Protein AF-A0A967LL55-F1 (afdb_monomer_lite)

Sequence (82 aa):
VDAVHYAPHELLDVQALGADFVAASPYKFYGPHMGVLWGRRERIESLELPRVASAPDTAPERLETGTPAYEAIAGGTSAVDF

pLDDT: mean 95.82, std 2.15, range [86.81, 98.44]

Secondary structure (DSSP, 8-state):
-B-TTTTTTS---TTTT--SEEEE-GGGTTS-S--EEEE-HHHHHT------TTS--STTGGG--SS--HHHHHHHHHHHH-

Foldseek 3Di:
DECQVVVQPDPDDPVVVVDQKYKYACVSQQADGDIDMDGDQVSCLPDDDDDDPPFDSHPPRSVVHDDDPVVRVVRSVVSVVD

Radius of gyration: 13.78 Å; chains: 1; bounding box: 27×35×32 Å

Structure (mmCIF, N/CA/C/O backbone):
data_AF-A0A967LL55-F1
#
_entry.id   AF-A0A967LL55-F1
#
loop_
_atom_site.group_PDB
_atom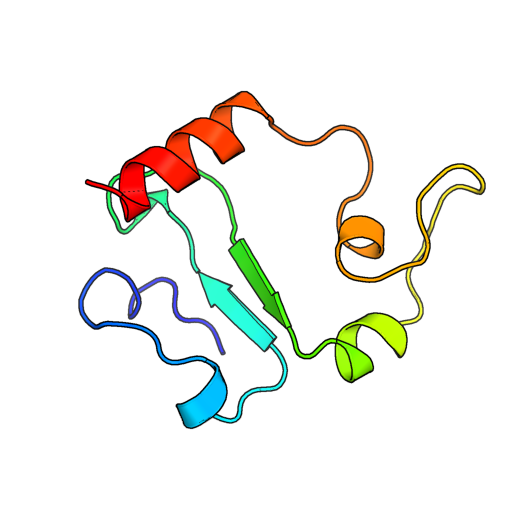_site.id
_atom_site.type_symbol
_atom_site.label_atom_id
_atom_site.label_alt_id
_atom_site.label_comp_id
_atom_site.label_asym_id
_atom_site.label_entity_id
_atom_site.label_seq_id
_atom_site.pdbx_PDB_ins_code
_atom_site.Cartn_x
_atom_site.Cartn_y
_atom_site.Cartn_z
_atom_site.occupancy
_atom_site.B_iso_or_equiv
_atom_site.auth_seq_id
_atom_site.auth_comp_id
_atom_site.auth_asym_id
_atom_site.auth_atom_id
_atom_site.pdbx_PDB_model_num
ATOM 1 N N . VAL A 1 1 ? -3.305 -10.413 6.519 1.00 97.12 1 VAL A N 1
ATOM 2 C CA . VAL A 1 1 ? -2.397 -11.405 5.903 1.00 97.12 1 VAL A CA 1
ATOM 3 C C . VAL A 1 1 ? -1.185 -10.677 5.368 1.00 97.12 1 VAL A C 1
ATOM 5 O O . VAL A 1 1 ? -1.347 -9.661 4.704 1.00 97.12 1 VAL A O 1
ATOM 8 N N . ASP A 1 2 ? 0.005 -11.165 5.697 1.00 98.00 2 ASP A N 1
ATOM 9 C CA . ASP A 1 2 ? 1.243 -10.718 5.065 1.00 98.00 2 ASP A CA 1
ATOM 10 C C . ASP A 1 2 ? 1.459 -11.551 3.794 1.00 98.00 2 ASP A C 1
ATOM 12 O O . ASP A 1 2 ? 1.641 -12.766 3.867 1.00 98.00 2 ASP A O 1
ATOM 16 N N . ALA A 1 3 ? 1.361 -10.901 2.635 1.00 97.81 3 ALA A N 1
ATOM 17 C CA . ALA A 1 3 ? 1.535 -11.498 1.318 1.00 97.81 3 ALA A CA 1
ATOM 18 C C . ALA A 1 3 ? 2.839 -11.039 0.640 1.00 97.81 3 ALA A C 1
ATOM 20 O O . ALA A 1 3 ? 3.000 -11.251 -0.561 1.00 97.81 3 ALA A O 1
ATOM 21 N N . VAL A 1 4 ? 3.793 -10.443 1.374 1.00 97.75 4 VAL A N 1
ATOM 22 C CA . VAL A 1 4 ? 5.039 -9.882 0.813 1.00 97.75 4 VAL A CA 1
ATOM 23 C C . VAL A 1 4 ? 5.820 -10.916 -0.001 1.00 97.75 4 VAL A C 1
ATOM 25 O O . VAL A 1 4 ? 6.333 -10.596 -1.069 1.00 97.75 4 VAL A O 1
ATOM 28 N N . HIS A 1 5 ? 5.885 -12.159 0.475 1.00 97.19 5 HIS A N 1
ATOM 29 C CA . HIS A 1 5 ? 6.532 -13.260 -0.243 1.00 97.19 5 HIS A CA 1
ATOM 30 C C . HIS A 1 5 ? 5.583 -14.076 -1.126 1.00 97.19 5 HIS A C 1
ATOM 32 O O . HIS A 1 5 ? 6.059 -14.865 -1.929 1.00 97.19 5 HIS A O 1
ATOM 38 N N . TYR A 1 6 ? 4.268 -13.891 -1.012 1.00 96.94 6 TYR A N 1
ATOM 39 C CA . TYR A 1 6 ? 3.286 -14.602 -1.834 1.00 96.94 6 TYR A CA 1
ATOM 40 C C . TYR A 1 6 ? 3.042 -13.895 -3.176 1.00 96.94 6 TYR A C 1
ATOM 42 O O . TYR A 1 6 ? 3.102 -14.521 -4.229 1.00 96.94 6 TYR A O 1
ATOM 50 N N . ALA A 1 7 ? 2.855 -12.571 -3.136 1.00 96.06 7 ALA A N 1
ATOM 51 C CA . ALA A 1 7 ? 2.575 -11.728 -4.297 1.00 96.06 7 ALA A CA 1
ATOM 52 C C . ALA A 1 7 ? 3.553 -11.859 -5.490 1.00 96.06 7 ALA A C 1
ATOM 54 O O . ALA A 1 7 ? 3.081 -11.763 -6.617 1.00 96.06 7 ALA A O 1
ATOM 55 N N . PRO A 1 8 ? 4.877 -12.086 -5.319 1.00 95.81 8 PRO A N 1
ATOM 56 C CA . PRO A 1 8 ? 5.772 -12.277 -6.466 1.00 95.81 8 PRO A CA 1
ATOM 57 C C . PRO A 1 8 ? 5.693 -13.664 -7.119 1.00 95.81 8 PRO A C 1
ATOM 59 O O . PRO A 1 8 ? 6.362 -13.894 -8.125 1.00 95.81 8 PRO A O 1
ATOM 62 N N . HIS A 1 9 ? 4.962 -14.612 -6.531 1.00 96.12 9 HIS A N 1
ATOM 63 C CA . HIS A 1 9 ? 4.939 -16.005 -6.985 1.00 96.12 9 HIS A CA 1
ATOM 64 C C . HIS A 1 9 ? 3.569 -16.447 -7.494 1.00 96.12 9 HIS A C 1
ATOM 66 O O . HIS A 1 9 ? 3.513 -17.294 -8.377 1.00 96.12 9 HIS A O 1
ATOM 72 N N . GLU A 1 10 ? 2.487 -15.877 -6.966 1.00 95.00 10 GLU A N 1
ATOM 73 C CA . GLU A 1 10 ? 1.116 -16.241 -7.321 1.00 95.00 10 GLU A CA 1
ATOM 74 C C . GLU A 1 10 ? 0.217 -15.004 -7.374 1.00 95.00 10 GLU A C 1
ATOM 76 O O . GLU A 1 10 ? 0.407 -14.038 -6.626 1.00 95.00 10 GLU A O 1
ATOM 81 N N . LEU A 1 11 ? -0.808 -15.051 -8.232 1.00 93.31 11 LEU A N 1
ATOM 82 C CA . LEU A 1 11 ? -1.781 -13.967 -8.328 1.00 93.31 11 LEU A CA 1
ATOM 83 C C . LEU A 1 11 ? -2.622 -13.901 -7.045 1.00 93.31 11 LEU A C 1
ATOM 85 O O . LEU A 1 11 ? -3.216 -14.885 -6.598 1.00 93.31 11 LEU A O 1
ATOM 89 N N . LEU A 1 12 ? -2.672 -12.715 -6.445 1.00 93.62 12 LEU A N 1
ATOM 90 C CA . LEU A 1 12 ? -3.343 -12.487 -5.173 1.00 93.62 12 LEU A CA 1
ATOM 91 C C . LEU A 1 12 ? -4.810 -12.087 -5.384 1.00 93.62 12 LEU A C 1
ATOM 93 O O . LEU A 1 12 ? -5.108 -10.935 -5.691 1.00 93.62 12 LEU A O 1
ATOM 97 N N . ASP A 1 13 ? -5.732 -13.017 -5.137 1.00 96.06 13 ASP A N 1
ATOM 98 C CA . ASP A 1 13 ? -7.160 -12.712 -5.010 1.00 96.06 13 ASP A CA 1
ATOM 99 C C . ASP A 1 13 ? -7.508 -12.411 -3.544 1.00 96.06 13 ASP A C 1
ATOM 101 O O . ASP A 1 13 ? -7.706 -13.299 -2.710 1.00 96.06 13 ASP A O 1
ATOM 105 N N . VAL A 1 14 ? -7.582 -11.120 -3.225 1.00 96.31 14 VAL A N 1
ATOM 106 C CA . VAL A 1 14 ? -7.912 -10.635 -1.878 1.00 96.31 14 VAL A CA 1
ATOM 107 C C . VAL A 1 14 ? -9.350 -10.957 -1.450 1.00 96.31 14 VAL A C 1
ATOM 109 O O . VAL A 1 14 ? -9.612 -11.048 -0.250 1.00 96.31 14 VAL A O 1
ATOM 112 N N . GLN A 1 15 ? -10.274 -11.163 -2.397 1.00 96.00 15 GLN A N 1
ATOM 113 C CA . GLN A 1 15 ? -11.664 -11.518 -2.096 1.00 96.00 15 GLN A CA 1
ATOM 114 C C . GLN A 1 15 ? -11.763 -12.998 -1.725 1.00 96.00 15 GLN A C 1
ATOM 116 O O . GLN A 1 15 ? -12.355 -13.336 -0.698 1.00 96.00 15 GLN A O 1
ATOM 121 N N . ALA A 1 16 ? -11.126 -13.868 -2.513 1.00 96.81 16 ALA A N 1
ATOM 122 C CA . ALA A 1 16 ? -11.073 -15.303 -2.244 1.00 96.81 16 ALA A CA 1
ATOM 123 C C . ALA A 1 16 ? -10.305 -15.629 -0.953 1.00 96.81 16 ALA A C 1
ATOM 125 O O . ALA A 1 16 ? -10.680 -16.551 -0.230 1.00 96.81 16 ALA A O 1
ATOM 126 N N . LEU A 1 17 ? -9.270 -14.845 -0.623 1.00 95.56 17 LEU A N 1
ATOM 127 C CA . LEU A 1 17 ? -8.496 -15.005 0.611 1.00 95.56 17 LEU A CA 1
ATOM 128 C C . LEU A 1 17 ? -9.335 -14.767 1.880 1.00 95.56 17 LEU A C 1
ATOM 130 O O . LEU A 1 17 ? -8.980 -15.247 2.956 1.00 95.56 17 LEU A O 1
ATOM 134 N N . GLY A 1 18 ? -10.426 -14.000 1.782 1.00 95.69 18 GLY A N 1
ATOM 135 C CA . GLY A 1 18 ? -11.353 -13.754 2.887 1.00 95.69 18 GLY A CA 1
ATOM 136 C C . GLY A 1 18 ? -10.808 -12.874 4.020 1.00 95.69 18 GLY A C 1
ATOM 137 O O . GLY A 1 18 ? -11.546 -12.591 4.960 1.00 95.69 18 GLY A O 1
ATOM 138 N N . ALA A 1 19 ? -9.564 -12.400 3.933 1.00 97.56 19 ALA A N 1
ATOM 139 C CA . ALA A 1 19 ?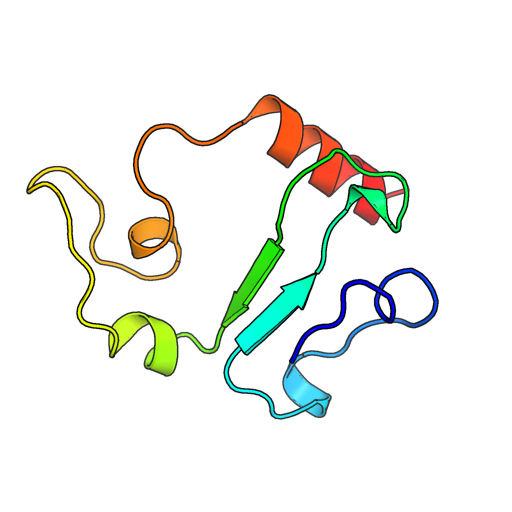 -8.935 -11.566 4.953 1.00 97.56 19 ALA A CA 1
ATOM 140 C C . ALA A 1 19 ? -9.592 -10.177 5.078 1.00 97.56 19 ALA A C 1
ATOM 142 O O . ALA A 1 19 ? -10.209 -9.670 4.141 1.00 97.56 19 ALA A O 1
ATOM 143 N N . ASP A 1 20 ? -9.436 -9.537 6.239 1.00 97.94 20 ASP A N 1
ATOM 144 C CA . ASP A 1 20 ? -9.843 -8.137 6.442 1.00 97.94 20 ASP A CA 1
ATOM 145 C C . ASP A 1 20 ? -8.815 -7.147 5.878 1.00 97.94 20 ASP A C 1
ATOM 147 O O . ASP A 1 20 ? -9.184 -6.100 5.349 1.00 97.94 20 ASP A O 1
ATOM 151 N N . PHE A 1 21 ? -7.532 -7.503 5.978 1.00 98.19 21 PHE A N 1
ATOM 152 C CA . PHE A 1 21 ? -6.394 -6.717 5.509 1.00 98.19 21 PHE A CA 1
ATOM 153 C C . PHE A 1 21 ? -5.354 -7.623 4.858 1.00 98.19 21 PHE A C 1
ATOM 155 O O . PHE A 1 21 ? -5.069 -8.717 5.366 1.00 98.19 21 PHE A O 1
ATOM 162 N N . VAL A 1 22 ? -4.740 -7.155 3.775 1.00 98.44 22 VAL A N 1
ATOM 163 C CA . VAL A 1 22 ? -3.666 -7.852 3.062 1.00 98.44 22 VAL A CA 1
ATOM 164 C C . VAL A 1 22 ? -2.557 -6.863 2.735 1.00 98.44 22 VAL A C 1
ATOM 166 O O . VAL A 1 22 ? -2.807 -5.837 2.109 1.00 98.44 22 VAL A O 1
ATOM 169 N N . ALA A 1 23 ? -1.339 -7.167 3.172 1.00 98.31 23 ALA A N 1
ATOM 170 C CA . ALA A 1 23 ? -0.165 -6.345 2.922 1.00 98.31 23 ALA A CA 1
ATOM 171 C C . ALA A 1 23 ? 0.748 -7.008 1.887 1.00 98.31 23 ALA A C 1
ATOM 173 O O . ALA A 1 23 ? 0.955 -8.220 1.925 1.00 98.31 23 ALA A O 1
ATOM 174 N N . ALA A 1 24 ? 1.320 -6.211 0.995 1.00 97.88 24 ALA A N 1
ATOM 175 C CA . ALA A 1 24 ? 2.330 -6.631 0.032 1.00 97.88 24 ALA A CA 1
ATOM 176 C C . ALA A 1 24 ? 3.382 -5.527 -0.131 1.00 97.88 24 ALA A C 1
ATOM 178 O O . ALA A 1 24 ? 3.225 -4.413 0.374 1.00 97.88 24 ALA A O 1
ATOM 179 N N . SER A 1 25 ? 4.475 -5.829 -0.829 1.00 97.62 25 SER A N 1
ATOM 180 C CA . SER A 1 25 ? 5.539 -4.853 -1.050 1.00 97.62 25 SER A CA 1
ATOM 181 C C . SER A 1 25 ? 6.100 -4.964 -2.470 1.00 97.62 25 SER A C 1
ATOM 183 O O . SER A 1 25 ? 6.716 -5.985 -2.783 1.00 97.62 25 SER A O 1
ATOM 185 N N . PRO A 1 26 ? 5.914 -3.934 -3.322 1.00 97.50 26 PRO A N 1
ATOM 186 C CA . PRO A 1 26 ? 6.330 -3.968 -4.722 1.00 97.50 26 PRO A CA 1
ATOM 187 C C . PRO A 1 26 ? 7.802 -4.277 -4.970 1.00 97.50 26 PRO A C 1
ATOM 189 O O . PRO A 1 26 ? 8.102 -4.913 -5.973 1.00 97.50 26 PRO A O 1
ATOM 192 N N . TYR A 1 27 ? 8.725 -3.956 -4.053 1.00 97.06 27 TYR A N 1
ATOM 193 C CA . TYR A 1 27 ? 10.142 -4.323 -4.231 1.00 97.06 27 TYR A CA 1
ATOM 194 C C . TYR A 1 27 ? 10.383 -5.834 -4.352 1.00 97.06 27 TYR A C 1
ATOM 196 O O . TYR A 1 27 ? 11.440 -6.255 -4.818 1.00 97.06 27 TYR A O 1
ATOM 204 N N . LYS A 1 28 ? 9.423 -6.666 -3.928 1.00 97.19 28 LYS A N 1
ATOM 205 C CA . LYS A 1 28 ? 9.486 -8.118 -4.117 1.00 97.19 28 LYS A CA 1
ATOM 206 C C . LYS A 1 28 ? 9.081 -8.567 -5.520 1.00 97.19 28 LYS A C 1
ATOM 208 O O . LYS A 1 28 ? 9.462 -9.665 -5.902 1.00 97.19 28 LYS A O 1
ATOM 213 N N . PHE A 1 29 ? 8.362 -7.737 -6.272 1.00 95.81 29 PHE A N 1
ATOM 214 C CA . PHE A 1 29 ? 7.893 -7.995 -7.635 1.00 95.81 29 PHE A CA 1
ATOM 215 C C . PHE A 1 29 ? 8.242 -6.820 -8.567 1.00 95.81 29 PHE A C 1
ATOM 217 O O . PHE A 1 29 ? 7.388 -6.254 -9.234 1.00 95.81 29 PHE A O 1
ATOM 224 N N . TYR A 1 30 ? 9.532 -6.458 -8.600 1.00 96.06 30 TYR A N 1
ATOM 225 C CA . TYR A 1 30 ? 10.136 -5.490 -9.539 1.00 96.06 30 TYR A CA 1
ATOM 226 C C . TYR A 1 30 ? 9.717 -4.014 -9.399 1.00 96.06 30 TYR A C 1
ATOM 228 O O . TYR A 1 30 ? 10.133 -3.181 -10.201 1.00 96.06 30 TYR A O 1
ATOM 236 N N . GLY A 1 31 ? 8.956 -3.664 -8.363 1.00 97.56 31 GLY A N 1
ATOM 237 C CA . GLY A 1 31 ? 8.580 -2.288 -8.046 1.00 97.56 31 GLY A CA 1
ATOM 238 C C . GLY A 1 31 ? 9.516 -1.584 -7.052 1.00 97.56 31 GLY A C 1
ATOM 239 O O . GLY A 1 31 ? 10.559 -2.111 -6.660 1.00 97.56 31 GLY A O 1
ATOM 240 N N . PRO A 1 32 ? 9.152 -0.371 -6.611 1.00 98.19 32 PRO A N 1
ATOM 241 C CA . PRO A 1 32 ? 9.942 0.397 -5.655 1.00 98.19 32 PRO A CA 1
ATOM 242 C C . PRO A 1 32 ? 9.835 -0.140 -4.219 1.00 98.19 32 PRO A C 1
ATOM 244 O O . PRO A 1 32 ? 8.926 -0.897 -3.865 1.00 98.19 32 PRO A O 1
ATOM 247 N N . HIS A 1 33 ? 10.758 0.300 -3.356 1.00 97.19 33 HIS A N 1
ATOM 248 C CA . HIS A 1 33 ? 10.723 0.056 -1.908 1.00 97.19 33 HIS A CA 1
ATOM 249 C C . HIS A 1 33 ? 9.572 0.823 -1.236 1.00 97.19 33 HIS A C 1
ATOM 251 O O . HIS A 1 33 ? 9.774 1.854 -0.602 1.00 97.19 33 HIS A O 1
ATOM 257 N N . MET A 1 34 ? 8.355 0.295 -1.377 1.00 97.00 34 MET A N 1
ATOM 258 C CA . MET A 1 34 ? 7.123 0.814 -0.780 1.00 97.00 34 MET A CA 1
ATOM 259 C C . MET A 1 34 ? 6.248 -0.317 -0.216 1.00 97.00 34 MET A C 1
ATOM 261 O O . MET A 1 34 ? 6.451 -1.494 -0.523 1.00 97.00 34 MET A O 1
ATOM 265 N N . GLY A 1 35 ? 5.274 0.031 0.621 1.00 96.62 35 GLY A N 1
ATOM 266 C CA . GLY A 1 35 ? 4.234 -0.890 1.085 1.00 96.62 35 GLY A CA 1
ATOM 267 C C . GLY A 1 35 ? 2.932 -0.696 0.311 1.00 96.62 35 GLY A C 1
ATOM 268 O O . GLY A 1 35 ? 2.639 0.407 -0.141 1.00 96.62 35 GLY A O 1
ATOM 269 N N . VAL A 1 36 ? 2.146 -1.764 0.192 1.00 96.88 36 VAL A N 1
ATOM 270 C CA . VAL A 1 36 ? 0.759 -1.731 -0.283 1.00 96.88 36 VAL A CA 1
ATOM 271 C C . VAL A 1 36 ? -0.105 -2.420 0.762 1.00 96.88 36 VAL A C 1
ATOM 273 O O . VAL A 1 36 ? 0.212 -3.531 1.192 1.00 96.88 36 VAL A O 1
ATOM 276 N N . LEU A 1 37 ? -1.194 -1.768 1.164 1.00 97.62 37 LEU A N 1
ATOM 277 C CA . LEU A 1 37 ? -2.191 -2.329 2.065 1.00 97.62 37 LEU A CA 1
ATOM 278 C C . LEU A 1 37 ? -3.548 -2.317 1.368 1.00 97.62 37 LEU A C 1
ATOM 280 O O . LEU A 1 37 ? -4.115 -1.261 1.106 1.00 97.62 37 LEU A O 1
ATOM 284 N N . TRP A 1 38 ? -4.082 -3.502 1.109 1.00 97.88 38 TRP A N 1
ATOM 285 C CA . TRP A 1 38 ? -5.495 -3.666 0.819 1.00 97.88 38 TRP A CA 1
ATOM 286 C C . TRP A 1 38 ? -6.248 -3.898 2.130 1.00 97.88 38 TRP A C 1
ATOM 288 O O . TRP A 1 38 ? -5.773 -4.615 3.016 1.00 97.88 38 TRP A O 1
ATOM 298 N N . GLY A 1 39 ? -7.440 -3.326 2.250 1.00 97.44 39 GLY A N 1
ATOM 299 C CA . GLY A 1 39 ? -8.345 -3.602 3.354 1.00 97.44 39 GLY A CA 1
ATOM 300 C C . GLY A 1 39 ? -9.795 -3.491 2.917 1.00 97.44 39 GLY A C 1
ATOM 301 O O . GLY A 1 39 ? -10.132 -2.718 2.017 1.00 97.44 39 GLY A O 1
ATOM 302 N N . ARG A 1 40 ? -10.665 -4.258 3.573 1.00 97.25 40 ARG A N 1
ATOM 303 C CA . ARG A 1 40 ? -12.115 -4.126 3.405 1.00 97.25 40 ARG A CA 1
ATOM 304 C C . ARG A 1 40 ? -12.553 -2.717 3.802 1.00 97.25 40 ARG A C 1
ATOM 306 O O . ARG A 1 40 ? -12.146 -2.222 4.856 1.00 97.25 40 ARG A O 1
ATOM 313 N N . ARG A 1 41 ? -13.388 -2.073 2.982 1.00 96.31 41 ARG A N 1
ATOM 314 C CA . ARG A 1 41 ? -13.793 -0.671 3.186 1.00 96.31 41 ARG A CA 1
ATOM 315 C C . ARG A 1 41 ? -14.408 -0.463 4.569 1.00 96.31 41 ARG A C 1
ATOM 317 O O . ARG A 1 41 ? -13.957 0.408 5.304 1.00 96.31 41 ARG A O 1
ATOM 324 N N . GLU A 1 42 ? -15.345 -1.322 4.955 1.00 96.81 42 GLU A N 1
ATOM 325 C CA . GLU A 1 42 ? -16.022 -1.279 6.250 1.00 96.81 42 GLU A CA 1
ATOM 326 C C . GLU A 1 42 ? -15.054 -1.441 7.431 1.00 96.81 42 GLU A C 1
ATOM 328 O O . GLU A 1 42 ? -15.273 -0.881 8.504 1.00 96.81 42 GLU A O 1
ATOM 333 N N . ARG A 1 43 ? -13.948 -2.170 7.235 1.00 97.06 43 ARG A N 1
ATOM 334 C CA . ARG A 1 43 ? -12.910 -2.330 8.256 1.00 97.06 43 ARG A CA 1
ATOM 335 C C . ARG A 1 43 ? -12.080 -1.070 8.386 1.00 97.06 43 ARG A C 1
ATOM 337 O O . ARG A 1 43 ? -11.896 -0.610 9.506 1.00 97.06 43 ARG A O 1
ATOM 344 N N . ILE A 1 44 ? -11.650 -0.482 7.272 1.00 97.44 44 ILE A N 1
ATOM 345 C CA . ILE A 1 44 ? -10.901 0.782 7.271 1.00 97.44 44 ILE A CA 1
ATOM 346 C C . ILE A 1 44 ? -11.744 1.916 7.874 1.00 97.44 44 ILE A C 1
ATOM 348 O O . ILE A 1 44 ? -11.247 2.700 8.680 1.00 97.44 44 ILE A O 1
ATOM 352 N N . GLU A 1 45 ? -13.028 1.996 7.527 1.00 96.12 45 GLU A N 1
ATOM 353 C CA . GLU A 1 45 ? -13.956 3.011 8.042 1.00 96.12 45 GLU A CA 1
ATOM 354 C C . GLU A 1 45 ? -14.228 2.850 9.547 1.00 96.12 45 GLU A C 1
ATOM 356 O O . GLU A 1 45 ? -14.420 3.843 10.245 1.00 96.12 45 GLU A O 1
ATOM 361 N N . SER A 1 46 ? -14.145 1.628 10.082 1.00 96.12 46 SER A N 1
ATOM 362 C CA . SER A 1 46 ? -14.316 1.372 11.520 1.00 96.12 46 SER A CA 1
ATOM 363 C C . SER A 1 46 ? -13.107 1.731 12.395 1.00 96.12 46 SER A C 1
ATOM 365 O O . SER A 1 46 ? -13.225 1.712 13.618 1.00 96.12 46 SER A O 1
ATOM 367 N N . LEU A 1 47 ? -11.942 2.030 11.805 1.00 94.94 47 LEU A N 1
ATOM 368 C CA . LEU A 1 47 ? -10.730 2.326 12.571 1.00 94.94 47 LEU A CA 1
ATOM 369 C C . LEU A 1 47 ? -10.783 3.723 13.202 1.00 94.94 47 LEU A C 1
ATOM 371 O O . LEU A 1 47 ? -11.089 4.715 12.539 1.00 94.94 47 LEU A O 1
ATOM 375 N N . GLU A 1 48 ? -10.394 3.807 14.472 1.00 93.12 48 GLU A N 1
ATOM 376 C CA . GLU A 1 48 ? -10.092 5.072 15.141 1.00 93.12 48 GLU A CA 1
ATOM 377 C C . GLU A 1 48 ? -8.622 5.428 14.891 1.00 93.12 48 GLU A C 1
ATOM 379 O O . GLU A 1 48 ? -7.713 4.858 15.496 1.00 93.12 48 GLU A O 1
ATOM 384 N N . LEU A 1 49 ? -8.381 6.349 13.954 1.00 92.75 49 LEU A N 1
ATOM 385 C CA . LEU A 1 49 ? -7.037 6.749 13.538 1.00 92.75 49 LEU A CA 1
ATOM 386 C C . LEU A 1 49 ? -6.743 8.197 13.943 1.00 92.75 49 LEU A C 1
ATOM 388 O O . LEU A 1 49 ? -7.602 9.070 13.778 1.00 92.75 49 LEU A O 1
ATOM 392 N N . PRO A 1 50 ? -5.526 8.496 14.430 1.00 91.81 50 PRO A N 1
ATOM 393 C CA . PRO A 1 50 ? -5.111 9.874 14.632 1.00 91.81 50 PRO A CA 1
ATOM 394 C C . PRO A 1 50 ? -5.018 10.590 13.278 1.00 91.81 50 PRO A C 1
ATOM 396 O O . PRO A 1 50 ? -4.389 10.101 12.342 1.00 91.81 50 PRO A O 1
ATOM 399 N N . ARG A 1 51 ? -5.621 11.778 13.185 1.00 92.50 51 ARG A N 1
ATOM 400 C CA . ARG A 1 51 ? -5.642 12.613 11.975 1.00 92.50 51 ARG A CA 1
ATOM 401 C C . ARG A 1 51 ? -5.468 14.081 12.331 1.00 92.50 51 ARG A C 1
ATOM 403 O O . ARG A 1 51 ? -5.929 14.539 13.376 1.00 92.50 51 ARG A O 1
ATOM 410 N N . VAL A 1 52 ? -4.859 14.840 11.428 1.00 92.62 52 VAL A N 1
ATOM 411 C CA . VAL A 1 52 ? -4.977 16.303 11.452 1.00 92.62 52 VAL A CA 1
ATOM 412 C C . VAL A 1 52 ? -6.338 16.708 10.886 1.00 92.62 52 VAL A C 1
ATOM 414 O O . VAL A 1 52 ? -6.900 16.003 10.051 1.00 92.62 52 VAL A O 1
ATOM 417 N N . ALA A 1 53 ? -6.874 17.851 11.316 1.00 92.06 53 ALA A N 1
ATOM 418 C CA . ALA A 1 53 ? -8.217 18.291 10.921 1.00 92.06 53 ALA A CA 1
ATOM 419 C C . ALA A 1 53 ? -8.402 18.405 9.394 1.00 92.06 53 ALA A C 1
ATOM 421 O O . ALA A 1 53 ? -9.497 18.163 8.892 1.00 92.06 53 ALA A O 1
ATOM 422 N N . SER A 1 54 ? -7.332 18.740 8.668 1.00 92.00 54 SER A N 1
ATOM 423 C CA . SER A 1 54 ? -7.314 18.885 7.211 1.00 92.00 54 SER A CA 1
ATOM 424 C C . SER A 1 54 ? -7.151 17.573 6.436 1.00 92.00 54 SER A C 1
ATOM 426 O O . SER A 1 54 ? -7.287 17.591 5.216 1.00 92.00 54 SER A O 1
ATOM 428 N N . ALA A 1 55 ? -6.841 16.452 7.095 1.00 93.75 55 ALA A N 1
ATOM 429 C CA . ALA A 1 55 ? -6.686 15.172 6.409 1.00 93.75 55 ALA A CA 1
ATOM 430 C C . ALA A 1 55 ? -8.059 14.602 5.986 1.00 93.75 55 ALA A C 1
ATOM 432 O O . ALA A 1 55 ? -9.066 14.865 6.653 1.00 93.75 55 ALA A O 1
ATOM 433 N N . PRO A 1 56 ? -8.143 13.793 4.919 1.00 92.62 56 PRO A N 1
ATOM 434 C CA . PRO A 1 56 ? -9.345 13.016 4.598 1.00 92.62 56 PRO A CA 1
ATOM 435 C C . PRO A 1 56 ? -9.699 12.009 5.704 1.00 92.62 56 PRO A C 1
ATOM 437 O O . PRO A 1 56 ? -8.805 11.482 6.361 1.00 92.62 56 PRO A O 1
ATOM 440 N N . ASP A 1 57 ? -10.994 11.777 5.967 1.00 93.69 57 ASP A N 1
ATOM 441 C CA . ASP A 1 57 ? -11.460 10.753 6.941 1.00 93.69 57 ASP A CA 1
ATOM 442 C C . ASP A 1 57 ? -12.113 9.538 6.278 1.00 93.69 57 ASP A C 1
ATOM 444 O O . ASP A 1 57 ? -12.691 8.675 6.931 1.00 93.69 57 ASP A O 1
ATOM 448 N N . THR A 1 58 ? -12.059 9.483 4.957 1.00 94.31 58 THR A N 1
ATOM 449 C CA . THR A 1 58 ? -12.674 8.430 4.163 1.00 94.31 58 THR A CA 1
ATOM 450 C C . THR A 1 58 ? -11.636 7.391 3.780 1.00 94.31 58 THR A C 1
ATOM 452 O O . THR A 1 58 ? -10.443 7.678 3.701 1.00 94.31 58 THR A O 1
ATOM 455 N N . ALA A 1 59 ? -12.083 6.156 3.568 1.00 95.31 59 ALA A N 1
ATOM 456 C CA . AL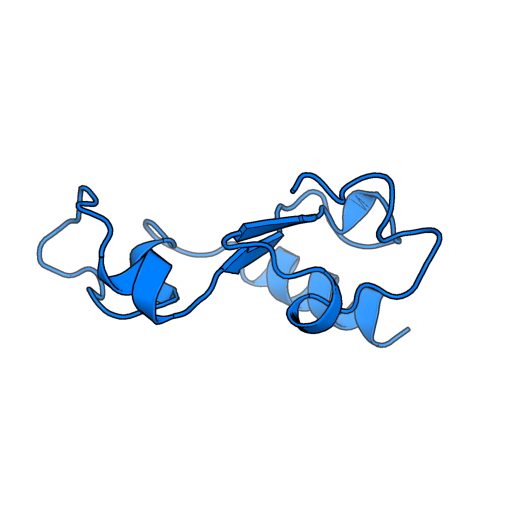A A 1 59 ? -11.219 5.112 3.042 1.00 95.31 59 ALA A CA 1
ATOM 457 C C . ALA A 1 59 ? -11.013 5.284 1.519 1.00 95.31 59 ALA A C 1
ATOM 459 O O . ALA A 1 59 ? -12.018 5.450 0.810 1.00 95.31 59 ALA A O 1
ATOM 460 N N . PRO A 1 60 ? -9.779 5.099 1.004 1.00 94.69 60 PRO A N 1
ATOM 461 C CA . PRO A 1 60 ? -8.577 4.643 1.720 1.00 94.69 60 PRO A CA 1
ATOM 462 C C . PRO A 1 60 ? -7.728 5.758 2.360 1.00 94.69 60 PRO A C 1
ATOM 464 O O . PRO A 1 60 ? -6.911 5.459 3.229 1.00 94.69 60 PRO A O 1
ATOM 467 N N . GLU A 1 61 ? -7.929 7.019 1.977 1.00 94.94 61 GLU A N 1
ATOM 468 C CA . GLU A 1 61 ? -6.993 8.128 2.215 1.00 94.94 61 GLU A CA 1
ATOM 469 C C . GLU A 1 61 ? -6.767 8.440 3.701 1.00 94.94 61 GLU A C 1
ATOM 471 O O . GLU A 1 61 ? -5.733 8.983 4.077 1.00 94.94 61 GLU A O 1
ATOM 476 N N . ARG A 1 62 ? -7.688 8.051 4.589 1.00 94.19 62 ARG A N 1
ATOM 477 C CA . ARG A 1 62 ? -7.497 8.179 6.043 1.00 94.19 62 ARG A CA 1
ATOM 478 C C . ARG A 1 62 ? -6.319 7.367 6.599 1.00 94.19 62 ARG A C 1
ATOM 480 O O . ARG A 1 62 ? -5.868 7.638 7.709 1.00 94.19 62 ARG A O 1
ATOM 487 N N . LEU A 1 63 ? -5.847 6.362 5.856 1.00 95.19 63 LEU A N 1
ATOM 488 C CA . LEU A 1 63 ? -4.642 5.587 6.173 1.00 95.19 63 LEU A CA 1
ATOM 489 C C . LEU A 1 63 ? -3.361 6.222 5.605 1.00 95.19 63 LEU A C 1
ATOM 491 O O . LEU A 1 63 ? -2.262 5.784 5.940 1.00 95.19 63 LEU A O 1
ATOM 495 N N . GLU A 1 64 ? -3.483 7.250 4.766 1.00 94.50 64 GLU A N 1
ATOM 496 C CA . GLU A 1 64 ? -2.375 7.901 4.071 1.00 94.50 64 GLU A CA 1
ATOM 497 C C . GLU A 1 64 ? -2.038 9.221 4.769 1.00 94.50 64 GLU A C 1
ATOM 499 O O . GLU A 1 64 ? -2.590 10.287 4.496 1.00 94.50 64 GLU A O 1
ATOM 504 N N . THR A 1 65 ? -1.132 9.153 5.742 1.00 91.31 65 THR A N 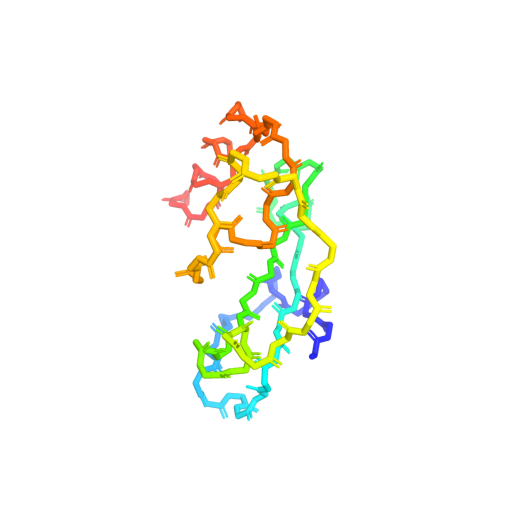1
ATOM 505 C CA . THR A 1 65 ? -0.774 10.327 6.539 1.00 91.31 65 THR A CA 1
ATOM 506 C C . THR A 1 65 ? 0.246 11.203 5.815 1.00 91.31 65 THR A C 1
ATOM 508 O O . THR A 1 65 ? 1.392 10.796 5.621 1.00 91.31 65 THR A O 1
ATOM 511 N N . GLY A 1 66 ? -0.133 12.445 5.511 1.00 90.75 66 GLY A N 1
ATOM 512 C CA . GLY A 1 66 ? 0.765 13.441 4.922 1.00 90.75 66 GLY A CA 1
ATOM 513 C C . GLY A 1 66 ? 0.829 13.363 3.398 1.00 90.75 66 GLY A C 1
ATOM 514 O O . GLY A 1 66 ? -0.142 12.988 2.750 1.00 90.75 66 GLY A O 1
ATOM 515 N N . THR A 1 67 ? 1.956 13.780 2.821 1.00 93.44 67 THR A N 1
ATOM 516 C CA . THR A 1 67 ? 2.157 13.767 1.365 1.00 93.44 67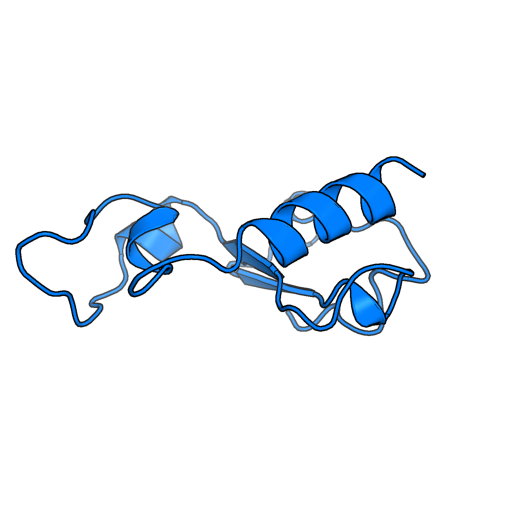 THR A CA 1
ATOM 517 C C . THR A 1 67 ? 2.584 12.369 0.903 1.00 93.44 67 THR A C 1
ATOM 519 O O . THR A 1 67 ? 3.610 11.882 1.383 1.00 93.44 67 THR A O 1
ATOM 522 N N . PRO A 1 68 ? 1.865 11.731 -0.038 1.00 94.38 68 PRO A N 1
ATOM 523 C CA . PRO A 1 68 ? 2.265 10.445 -0.603 1.00 94.38 68 PRO A CA 1
ATOM 524 C C . PRO A 1 68 ? 3.567 10.516 -1.416 1.00 94.38 68 PRO A C 1
ATOM 526 O O . PRO A 1 68 ? 3.900 11.547 -2.001 1.00 94.38 68 PRO A O 1
ATOM 529 N N . ALA A 1 69 ? 4.273 9.386 -1.511 1.00 96.25 69 ALA A N 1
ATOM 530 C CA . ALA A 1 69 ? 5.439 9.216 -2.384 1.00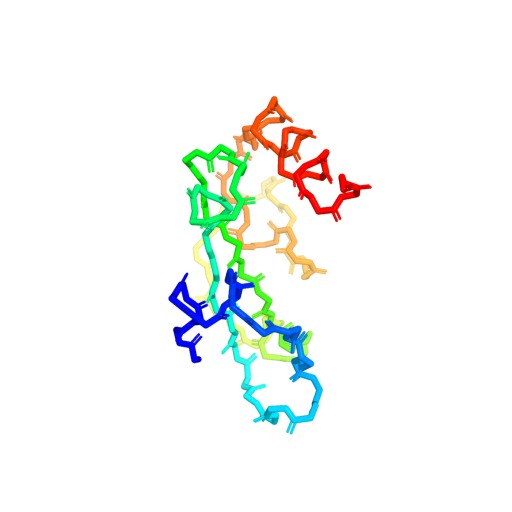 96.25 69 ALA A CA 1
ATOM 531 C C . ALA A 1 69 ? 4.988 8.956 -3.833 1.00 96.25 69 ALA A C 1
ATOM 533 O O . ALA A 1 69 ? 4.969 7.815 -4.300 1.00 96.25 69 ALA A O 1
ATOM 534 N N . TYR A 1 70 ? 4.547 10.008 -4.526 1.00 97.31 70 TYR A N 1
ATOM 535 C CA . TYR A 1 70 ? 3.907 9.911 -5.844 1.00 97.31 70 TYR A CA 1
ATOM 536 C C . TYR A 1 70 ? 4.763 9.191 -6.893 1.00 97.31 70 TYR A C 1
ATOM 538 O O . TYR A 1 70 ? 4.241 8.407 -7.684 1.00 97.31 70 TYR A O 1
ATOM 546 N N . GLU A 1 71 ? 6.075 9.414 -6.886 1.00 97.75 71 GLU A N 1
ATOM 547 C CA . GLU A 1 71 ? 7.022 8.744 -7.776 1.00 97.75 71 GLU A CA 1
ATOM 548 C C . GLU A 1 71 ? 7.100 7.235 -7.513 1.00 97.75 71 GLU A C 1
ATOM 550 O O . GLU A 1 71 ? 7.136 6.445 -8.457 1.00 97.75 71 GLU A O 1
ATOM 555 N N . ALA A 1 72 ? 7.057 6.821 -6.242 1.00 97.75 72 ALA A N 1
ATOM 556 C CA . ALA A 1 72 ? 7.032 5.412 -5.876 1.00 97.75 72 ALA A CA 1
ATOM 557 C C . ALA A 1 72 ? 5.686 4.776 -6.243 1.00 97.75 72 ALA A C 1
ATOM 559 O O . ALA A 1 72 ? 5.666 3.675 -6.781 1.00 97.75 72 ALA A O 1
ATOM 560 N N . ILE A 1 73 ? 4.570 5.481 -6.039 1.00 97.38 73 ILE A N 1
ATOM 561 C CA . ILE A 1 73 ? 3.241 5.005 -6.448 1.00 97.38 73 ILE A CA 1
ATOM 562 C C . ILE A 1 73 ? 3.202 4.771 -7.965 1.00 97.38 73 ILE A C 1
ATOM 564 O O . ILE A 1 73 ? 2.803 3.694 -8.403 1.00 97.38 73 ILE A O 1
ATOM 568 N N . ALA A 1 74 ? 3.692 5.723 -8.764 1.00 97.81 74 ALA A N 1
ATOM 569 C CA . ALA A 1 74 ? 3.763 5.581 -10.220 1.00 97.81 74 ALA A CA 1
ATOM 570 C C . ALA A 1 74 ? 4.666 4.408 -10.658 1.00 97.81 74 ALA A C 1
ATOM 572 O O . ALA A 1 74 ? 4.317 3.651 -11.571 1.00 97.81 74 ALA A O 1
ATOM 573 N N . GLY A 1 75 ? 5.808 4.222 -9.985 1.00 97.81 75 GLY A N 1
ATOM 574 C CA . GLY A 1 75 ? 6.683 3.067 -10.199 1.00 97.81 75 GLY A CA 1
ATOM 575 C C . GLY A 1 75 ? 6.027 1.739 -9.804 1.00 97.81 75 GLY A C 1
ATOM 576 O O . GLY A 1 75 ? 6.211 0.737 -10.488 1.00 97.81 75 GLY A O 1
ATOM 577 N N . GLY A 1 76 ? 5.227 1.735 -8.735 1.00 97.62 76 GLY A N 1
ATOM 578 C CA . GLY A 1 76 ? 4.445 0.585 -8.288 1.00 97.62 76 GLY A CA 1
ATOM 579 C C . GLY A 1 76 ? 3.400 0.158 -9.315 1.00 97.62 76 GLY A C 1
ATOM 580 O O . GLY A 1 76 ? 3.330 -1.024 -9.631 1.00 97.62 76 GLY A O 1
ATOM 581 N N . THR A 1 77 ? 2.654 1.106 -9.892 1.00 97.25 77 THR A N 1
ATOM 582 C CA . THR A 1 77 ? 1.706 0.826 -10.986 1.00 97.25 77 THR A CA 1
ATOM 583 C C . THR A 1 77 ? 2.415 0.205 -12.186 1.00 97.25 77 THR A C 1
ATOM 585 O O . THR A 1 77 ? 2.011 -0.848 -12.666 1.00 97.25 77 THR A O 1
ATOM 588 N N . SER A 1 78 ? 3.538 0.798 -12.606 1.00 97.44 78 SER A N 1
ATOM 589 C CA . SER A 1 78 ? 4.315 0.291 -13.746 1.00 97.44 78 SER A CA 1
ATOM 590 C C . SER A 1 78 ? 4.833 -1.136 -13.526 1.00 97.44 78 SER A C 1
ATOM 592 O O . SER A 1 78 ? 4.936 -1.895 -14.480 1.00 97.44 78 SER A O 1
ATOM 594 N N . ALA A 1 79 ? 5.155 -1.510 -12.283 1.00 96.19 79 ALA A N 1
ATOM 595 C CA . ALA A 1 79 ? 5.607 -2.861 -11.947 1.00 96.19 79 ALA A CA 1
ATOM 596 C C . ALA A 1 79 ? 4.484 -3.910 -11.987 1.00 96.19 79 ALA A C 1
ATOM 598 O O . ALA A 1 79 ? 4.769 -5.086 -12.183 1.00 96.19 79 ALA A O 1
ATOM 599 N N . VAL A 1 80 ? 3.227 -3.499 -11.790 1.00 95.19 80 VAL A N 1
ATOM 600 C CA . VAL A 1 80 ? 2.053 -4.382 -11.905 1.00 95.19 80 VAL A CA 1
ATOM 601 C C . VAL A 1 80 ? 1.622 -4.547 -13.364 1.00 95.19 80 VAL A C 1
ATOM 603 O O . VAL A 1 80 ? 1.178 -5.627 -13.740 1.00 95.19 80 VAL A O 1
ATOM 606 N N . ASP A 1 81 ? 1.758 -3.494 -14.172 1.00 95.31 81 ASP A N 1
ATOM 607 C CA . ASP A 1 81 ? 1.340 -3.480 -15.581 1.00 95.31 81 ASP A CA 1
ATOM 608 C C . ASP A 1 81 ? 2.364 -4.113 -16.549 1.00 95.31 81 ASP A C 1
ATOM 610 O O . ASP A 1 81 ? 2.043 -4.303 -17.725 1.00 95.31 81 ASP A O 1
ATOM 614 N N . PHE A 1 82 ? 3.590 -4.384 -16.084 1.00 86.81 82 PHE A N 1
ATOM 615 C CA . PHE A 1 82 ? 4.673 -5.003 -16.861 1.00 86.81 82 PHE A CA 1
ATOM 616 C C . PHE A 1 82 ? 4.419 -6.490 -17.144 1.00 86.81 82 PHE A C 1
ATOM 618 O O . PHE A 1 82 ? 4.546 -6.880 -18.330 1.00 86.81 82 PHE A O 1
#